Protein AF-A0A957MVV4-F1 (afdb_monomer_lite)

pLDDT: mean 86.08, std 12.48, range [41.72, 97.94]

Radius of gyration: 19.72 Å; chains: 1; bounding box: 65×52×44 Å

Foldseek 3Di:
DDDPPPPPPPPPPVCVVPVLVVLQDLVVLPVVLVVLQVVLQVVLVVCVVVVNDDQLVSVVSSVVSNVVSLVVSLVVCCVVPNDLSSVSSVLVVVVVVVVQQVVQLVCCCPVVVDDNVVSQGRNSVPPVVVVVVVSVVVVVVSVVPD

Sequence (146 aa):
MTHSTLTHHASYDVQRAFPLLRLLNPKQYTRVVLISLAVGLIASYAAVALGWLPLWGATAMTLLILFPAGVLKWRDDRRRY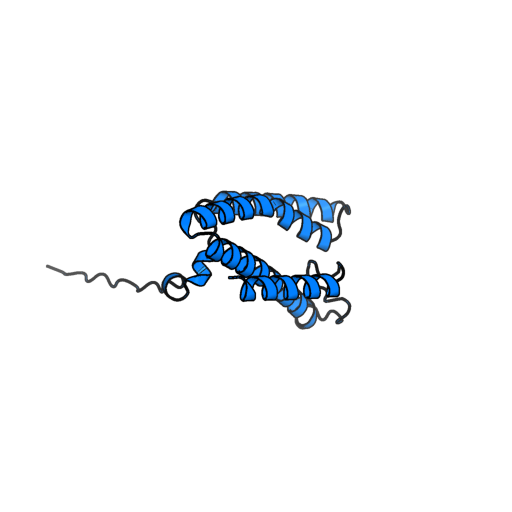GTTIMILSILLTAQGLHTVEHLVEWAQYHILYLTMRQSNGLLSPAIAEWVHFTWNWLVLIAVVVL

Structure (mmCIF, N/CA/C/O backbone):
data_AF-A0A957MVV4-F1
#
_entry.id   AF-A0A957MVV4-F1
#
loop_
_atom_site.group_PDB
_atom_site.id
_atom_site.type_symbol
_atom_site.label_atom_id
_atom_site.label_alt_id
_atom_site.label_comp_id
_atom_site.label_asym_id
_atom_site.label_entity_id
_atom_site.label_seq_id
_atom_site.pdbx_PDB_ins_code
_atom_site.Cartn_x
_atom_site.Cartn_y
_atom_site.Cartn_z
_atom_site.occupancy
_atom_site.B_iso_or_equiv
_atom_site.auth_seq_id
_atom_site.auth_comp_id
_atom_site.auth_asym_id
_atom_site.auth_atom_id
_atom_site.pdbx_PDB_model_num
ATOM 1 N N . MET A 1 1 ? -44.120 34.147 -1.902 1.00 41.72 1 MET A N 1
ATOM 2 C CA . MET A 1 1 ? -43.826 32.849 -1.259 1.00 41.72 1 MET A CA 1
ATOM 3 C C . MET A 1 1 ? -43.376 31.883 -2.340 1.00 41.72 1 MET A C 1
ATOM 5 O O . MET A 1 1 ? -44.207 31.412 -3.099 1.00 41.72 1 MET A O 1
ATOM 9 N N . THR A 1 2 ? -42.075 31.643 -2.463 1.00 44.44 2 THR A N 1
ATOM 10 C CA . THR A 1 2 ? -41.509 30.645 -3.381 1.00 44.44 2 THR A CA 1
ATOM 11 C C . THR A 1 2 ? -40.715 29.657 -2.539 1.00 44.44 2 THR A C 1
ATOM 13 O O . THR A 1 2 ? -39.617 29.953 -2.074 1.00 44.44 2 THR A O 1
ATOM 16 N N . HIS A 1 3 ? -41.320 28.499 -2.272 1.00 47.47 3 HIS A N 1
ATOM 17 C CA . HIS A 1 3 ? -40.647 27.380 -1.626 1.00 47.47 3 HIS A CA 1
ATOM 18 C C . HIS A 1 3 ? -39.658 26.772 -2.622 1.00 47.47 3 HIS A C 1
ATOM 20 O O . HIS A 1 3 ? -40.039 26.014 -3.508 1.00 47.47 3 HIS A O 1
ATOM 26 N N . SER A 1 4 ? -38.385 27.137 -2.484 1.00 55.44 4 SER A N 1
ATOM 27 C CA . SER A 1 4 ? -37.287 26.419 -3.123 1.00 55.44 4 SER A CA 1
ATOM 28 C C . SER A 1 4 ? -37.061 25.122 -2.347 1.00 55.44 4 SER A C 1
ATOM 30 O O . SER A 1 4 ? -36.439 25.112 -1.284 1.00 55.44 4 SER A O 1
ATOM 32 N N . THR A 1 5 ? -37.639 24.024 -2.828 1.00 55.84 5 THR A N 1
ATOM 33 C CA . THR A 1 5 ? -37.289 22.671 -2.392 1.00 55.84 5 THR A CA 1
ATOM 34 C C . THR A 1 5 ? -35.867 22.375 -2.850 1.00 55.84 5 THR A C 1
ATOM 36 O O . THR A 1 5 ? -35.632 22.038 -4.008 1.00 55.84 5 THR A O 1
ATOM 39 N N . LEU A 1 6 ? -34.916 22.523 -1.927 1.00 53.78 6 LEU A N 1
ATOM 40 C CA . LEU A 1 6 ? -33.548 22.046 -2.079 1.00 53.78 6 LEU A CA 1
ATOM 41 C C . LEU A 1 6 ? -33.584 20.532 -2.315 1.00 53.78 6 LEU A C 1
ATOM 43 O O . LEU A 1 6 ? -33.830 19.747 -1.399 1.00 53.78 6 LEU A O 1
ATOM 47 N N . THR A 1 7 ? -33.348 20.119 -3.555 1.00 54.53 7 THR A N 1
ATOM 48 C CA . THR A 1 7 ? -33.075 18.729 -3.906 1.00 54.53 7 THR A CA 1
ATOM 49 C C . THR A 1 7 ? -31.755 18.331 -3.258 1.00 54.53 7 THR A C 1
ATOM 51 O O . THR A 1 7 ? -30.677 18.651 -3.759 1.00 54.53 7 THR A O 1
ATOM 54 N N . HIS A 1 8 ? -31.829 17.655 -2.112 1.00 51.88 8 HIS A N 1
ATOM 55 C CA . HIS A 1 8 ? -30.684 16.969 -1.533 1.00 51.88 8 HIS A CA 1
ATOM 56 C C . HIS A 1 8 ? -30.238 15.903 -2.539 1.00 51.88 8 HIS A C 1
ATOM 58 O O . HIS A 1 8 ? -30.894 14.873 -2.692 1.00 51.88 8 HIS A O 1
ATOM 64 N N . HIS A 1 9 ? -29.134 16.148 -3.247 1.00 55.47 9 HIS A N 1
ATOM 65 C CA . HIS A 1 9 ? -28.433 15.075 -3.937 1.00 55.47 9 HIS A CA 1
ATOM 66 C C . HIS A 1 9 ? -28.090 14.032 -2.874 1.00 55.47 9 HIS A C 1
ATOM 68 O O . HIS A 1 9 ? -27.309 14.309 -1.962 1.00 55.47 9 HIS A O 1
ATOM 74 N N . ALA A 1 10 ? -28.731 12.866 -2.948 1.00 60.00 10 ALA A N 1
ATOM 75 C CA . ALA A 1 10 ? -28.382 11.720 -2.133 1.00 60.00 10 ALA A CA 1
ATOM 76 C C . ALA A 1 10 ? -26.953 11.320 -2.512 1.00 60.00 10 ALA A C 1
ATOM 78 O O . ALA A 1 10 ? -26.724 10.584 -3.469 1.00 60.00 10 ALA A O 1
ATOM 79 N N . SER A 1 11 ? -25.973 11.877 -1.806 1.00 61.47 11 SER A N 1
ATOM 80 C CA . SER A 1 11 ? -24.603 11.414 -1.886 1.00 61.47 11 SER A CA 1
ATOM 81 C C . SER A 1 11 ? -24.609 9.974 -1.387 1.00 61.47 11 SER A C 1
ATOM 83 O O . SER A 1 11 ? -24.887 9.701 -0.219 1.00 61.47 11 SER A O 1
ATOM 85 N N . TYR A 1 12 ? -24.378 9.033 -2.301 1.00 61.59 12 TYR A N 1
ATOM 86 C CA . TYR A 1 12 ? -24.191 7.634 -1.946 1.00 61.59 12 TYR A CA 1
ATOM 87 C C . TYR A 1 12 ? -22.982 7.546 -1.011 1.00 61.59 12 TYR A C 1
ATOM 89 O O . TYR A 1 12 ? -21.831 7.647 -1.433 1.00 61.59 12 TYR A O 1
ATOM 97 N N . ASP A 1 13 ? -23.248 7.392 0.284 1.00 70.50 13 ASP A N 1
ATOM 98 C CA . ASP A 1 13 ? -22.214 7.164 1.284 1.00 70.50 13 ASP A CA 1
ATOM 99 C C . ASP A 1 13 ? -21.771 5.700 1.178 1.00 70.50 13 ASP A C 1
ATOM 101 O O . ASP A 1 13 ? -22.296 4.805 1.845 1.00 70.50 13 ASP A O 1
ATOM 105 N N . VAL A 1 14 ? -20.800 5.453 0.296 1.00 67.94 14 VAL A N 1
ATOM 106 C CA . VAL A 1 14 ? -20.182 4.136 0.069 1.00 67.94 14 VAL A CA 1
ATOM 107 C C . VAL A 1 14 ? -19.717 3.510 1.390 1.00 67.94 14 VAL A C 1
ATOM 109 O O . VAL A 1 14 ? -19.783 2.296 1.564 1.00 67.94 14 VAL A O 1
ATOM 112 N N . GLN A 1 15 ? -19.318 4.324 2.372 1.00 69.25 15 GLN A N 1
ATOM 113 C CA . GLN A 1 15 ? -18.876 3.835 3.674 1.00 69.25 15 GLN A CA 1
ATOM 114 C C . GLN A 1 15 ? -20.035 3.384 4.569 1.00 69.25 15 GLN A C 1
ATOM 116 O O . GLN A 1 15 ? -19.808 2.585 5.475 1.00 69.25 15 GLN A O 1
ATOM 121 N N . ARG A 1 16 ? -21.262 3.891 4.378 1.00 70.94 16 ARG A N 1
ATOM 122 C CA . ARG A 1 16 ? -22.467 3.326 5.017 1.00 70.94 16 ARG A CA 1
ATOM 123 C C . ARG A 1 16 ? -22.864 2.002 4.382 1.00 70.94 16 ARG A C 1
ATOM 125 O O . ARG A 1 16 ? -23.263 1.102 5.110 1.00 70.94 16 ARG A O 1
ATOM 132 N N . ALA A 1 17 ? -22.741 1.892 3.061 1.00 75.06 17 ALA A N 1
ATOM 133 C CA . ALA A 1 17 ? -23.073 0.669 2.337 1.00 75.06 17 ALA A CA 1
ATOM 134 C C . ALA A 1 17 ? -22.073 -0.469 2.618 1.00 75.06 17 ALA A C 1
ATOM 136 O O . ALA A 1 17 ? -22.474 -1.623 2.730 1.00 75.06 17 ALA A O 1
ATOM 137 N N . PHE A 1 18 ? -20.786 -0.143 2.798 1.00 81.06 18 PHE A N 1
ATOM 138 C CA . PHE A 1 18 ? -19.716 -1.116 3.033 1.00 81.06 18 PHE A CA 1
ATOM 139 C C . PHE A 1 18 ? -18.932 -0.783 4.313 1.00 81.06 18 PHE A C 1
ATOM 141 O O . PHE A 1 18 ? -17.894 -0.115 4.260 1.00 81.06 18 PHE A O 1
ATOM 148 N N . PRO A 1 19 ? -19.387 -1.256 5.488 1.00 79.94 19 PRO A N 1
ATOM 149 C CA . PRO A 1 19 ? -18.788 -0.895 6.773 1.00 79.94 19 PRO A CA 1
ATOM 150 C C . PRO A 1 19 ? -17.319 -1.322 6.902 1.00 79.94 19 PRO A C 1
ATOM 152 O O . PRO A 1 19 ? -16.554 -0.643 7.584 1.00 79.94 19 PRO A O 1
ATOM 155 N N . LEU A 1 20 ? -16.885 -2.377 6.202 1.00 82.00 20 LEU A N 1
ATOM 156 C CA . LEU A 1 20 ? -15.481 -2.803 6.182 1.00 82.00 20 LEU A CA 1
ATOM 157 C C . LEU A 1 20 ? -14.555 -1.770 5.524 1.00 82.00 20 LEU A C 1
ATOM 159 O O . LEU A 1 20 ? -13.431 -1.586 5.983 1.00 82.00 20 LEU A O 1
ATOM 163 N N . LEU A 1 21 ? -15.031 -1.010 4.528 1.00 81.69 21 LEU A N 1
ATOM 164 C CA . LEU A 1 21 ? -14.231 0.052 3.904 1.00 81.69 21 LEU A CA 1
ATOM 165 C C . LEU A 1 21 ? -13.900 1.180 4.891 1.00 81.69 21 LEU A C 1
ATOM 167 O O . LEU A 1 21 ? -12.882 1.855 4.739 1.00 81.69 21 LEU A O 1
ATOM 171 N N . ARG A 1 22 ? -14.694 1.356 5.956 1.00 83.81 22 ARG A N 1
ATOM 172 C CA . ARG A 1 22 ? -14.370 2.311 7.030 1.00 83.81 22 ARG A CA 1
ATOM 173 C C . ARG A 1 22 ? -13.108 1.932 7.791 1.00 83.81 22 ARG A C 1
ATOM 175 O O . ARG A 1 22 ? -12.454 2.822 8.330 1.00 83.81 22 ARG A O 1
ATOM 182 N N . LEU A 1 23 ? -12.753 0.647 7.836 1.00 85.12 23 LEU A N 1
ATOM 183 C CA . LEU A 1 23 ? -11.531 0.188 8.495 1.00 85.12 23 LEU A CA 1
ATOM 184 C C . LEU A 1 23 ? -10.276 0.605 7.724 1.00 85.12 23 LEU A C 1
ATOM 186 O O . LEU A 1 23 ? -9.221 0.725 8.335 1.00 85.12 23 LEU A O 1
ATOM 190 N N . LEU A 1 24 ? -10.380 0.896 6.425 1.00 86.38 24 LEU A N 1
ATOM 191 C CA . LEU A 1 24 ? -9.268 1.426 5.630 1.00 86.38 24 LEU A CA 1
ATOM 192 C C . LEU A 1 24 ? -9.051 2.931 5.832 1.00 86.38 24 LEU A C 1
ATOM 194 O O . LEU A 1 24 ? -7.993 3.449 5.488 1.00 86.38 24 LEU A O 1
ATOM 198 N N . ASN A 1 25 ? -10.022 3.644 6.407 1.00 88.25 25 ASN A N 1
ATOM 199 C CA . ASN A 1 25 ? -9.922 5.084 6.596 1.00 88.25 25 ASN A CA 1
ATOM 200 C C . ASN A 1 25 ? -8.874 5.419 7.685 1.00 88.25 25 ASN A C 1
ATOM 202 O O . ASN A 1 25 ? -9.018 4.966 8.827 1.00 88.25 25 ASN A O 1
ATOM 206 N N . PRO A 1 26 ? -7.843 6.234 7.384 1.00 85.06 26 PRO A N 1
ATOM 207 C CA . PRO A 1 26 ? -6.825 6.626 8.360 1.00 85.06 26 PRO A CA 1
ATOM 208 C C . PRO A 1 26 ? -7.326 7.633 9.415 1.00 85.06 26 PRO A C 1
ATOM 210 O O . PRO A 1 26 ? -6.625 7.889 10.396 1.00 85.06 26 PRO A O 1
ATOM 213 N N . LYS A 1 27 ? -8.542 8.183 9.271 1.00 88.50 27 LYS A N 1
ATOM 214 C CA . LYS A 1 27 ? -9.208 9.078 10.236 1.00 88.50 27 LYS A CA 1
ATOM 215 C C . LYS A 1 27 ? -8.295 10.253 10.628 1.00 88.50 27 LYS A C 1
ATOM 217 O O . LYS A 1 27 ? -7.783 10.970 9.768 1.00 88.50 27 LYS A O 1
ATOM 222 N N . GLN A 1 28 ? -8.050 10.438 11.924 1.00 90.19 28 GLN A N 1
ATOM 223 C CA . GLN A 1 28 ? -7.181 11.483 12.473 1.00 90.19 28 GLN A CA 1
ATOM 224 C C . GLN A 1 28 ? -5.711 11.363 12.031 1.00 90.19 28 GLN A C 1
ATOM 226 O O . GLN A 1 28 ? -4.976 12.345 12.080 1.00 90.19 28 GLN A O 1
ATOM 231 N N . TYR A 1 29 ? -5.286 10.194 11.541 1.00 93.38 29 TYR A N 1
ATOM 232 C CA . TYR A 1 29 ? -3.926 9.952 11.058 1.00 93.38 29 TYR A CA 1
ATOM 233 C C . TYR A 1 29 ? -3.744 10.266 9.571 1.00 93.38 29 TYR A C 1
ATOM 235 O O . TYR A 1 29 ? -2.638 10.109 9.068 1.00 93.38 29 TYR A O 1
ATOM 243 N N . THR A 1 30 ? -4.773 10.760 8.867 1.00 93.06 30 THR A N 1
ATOM 244 C CA . THR A 1 30 ? -4.694 11.082 7.427 1.00 93.06 30 THR A CA 1
ATOM 245 C C . THR A 1 30 ? -3.494 11.969 7.099 1.00 93.06 30 THR A C 1
ATOM 247 O O . THR A 1 30 ? -2.736 11.661 6.187 1.00 93.06 30 THR A O 1
ATOM 250 N N . ARG A 1 31 ? -3.262 13.037 7.876 1.00 93.81 31 ARG A N 1
ATOM 251 C CA . ARG A 1 31 ? -2.109 13.928 7.658 1.00 93.81 31 ARG A CA 1
ATOM 252 C C . ARG A 1 31 ? -0.779 13.201 7.830 1.00 93.81 31 ARG A C 1
ATOM 254 O O . ARG A 1 31 ? 0.116 13.394 7.021 1.00 93.81 31 ARG A O 1
ATOM 261 N N . VAL A 1 32 ? -0.668 12.356 8.854 1.00 94.69 32 VAL A N 1
ATOM 262 C CA . VAL A 1 32 ? 0.547 11.574 9.117 1.00 94.69 32 VAL A CA 1
ATOM 263 C C . VAL A 1 32 ? 0.795 10.593 7.975 1.00 94.69 32 VAL A C 1
ATOM 265 O O . VAL A 1 32 ? 1.903 10.543 7.464 1.00 94.69 32 VAL A O 1
ATOM 268 N N . VAL A 1 33 ? -0.241 9.887 7.512 1.00 94.38 33 VAL A N 1
ATOM 269 C CA . VAL A 1 33 ? -0.156 8.982 6.356 1.00 94.38 33 VAL A CA 1
ATOM 270 C C . VAL A 1 33 ? 0.299 9.728 5.105 1.00 94.38 33 VAL A C 1
ATOM 272 O O . VAL A 1 33 ? 1.208 9.261 4.434 1.00 94.38 33 VAL A O 1
ATOM 275 N N . LEU A 1 34 ? -0.283 10.891 4.803 1.00 96.56 34 LEU A N 1
ATOM 276 C CA . LEU A 1 34 ? 0.082 11.674 3.620 1.00 96.56 34 LEU A CA 1
ATOM 277 C C . LEU A 1 34 ? 1.516 12.212 3.694 1.00 96.56 34 LEU A C 1
ATOM 279 O O . LEU A 1 34 ? 2.235 12.150 2.702 1.00 96.56 34 LEU A O 1
ATOM 283 N N . ILE A 1 35 ? 1.948 12.701 4.861 1.00 96.81 35 ILE A N 1
ATOM 284 C CA . ILE A 1 35 ? 3.326 13.164 5.069 1.00 96.81 35 ILE A CA 1
ATOM 285 C C . ILE A 1 35 ? 4.297 11.989 4.942 1.00 96.81 35 ILE A C 1
ATOM 287 O O . ILE A 1 35 ? 5.259 12.084 4.187 1.00 96.81 35 ILE A O 1
ATOM 291 N N . SER A 1 36 ? 4.032 10.869 5.618 1.00 96.44 36 SER A N 1
ATOM 292 C CA . SER A 1 36 ? 4.843 9.653 5.513 1.00 96.44 36 SER A CA 1
ATOM 293 C C . SER A 1 36 ? 4.897 9.124 4.082 1.00 96.44 36 SER A C 1
ATOM 295 O O . SER A 1 36 ? 5.963 8.720 3.635 1.00 96.44 36 SER A O 1
ATOM 297 N N . LEU A 1 37 ? 3.785 9.164 3.343 1.00 96.31 37 LEU A N 1
ATOM 298 C CA . LEU A 1 37 ? 3.747 8.773 1.936 1.00 96.31 37 LEU A CA 1
ATOM 299 C C . LEU A 1 37 ? 4.626 9.696 1.092 1.00 96.31 37 LEU A C 1
ATOM 301 O O . LEU A 1 37 ? 5.460 9.212 0.338 1.00 96.31 37 LEU A O 1
ATOM 305 N N . ALA A 1 38 ? 4.474 11.013 1.236 1.00 97.69 38 ALA A N 1
ATOM 306 C CA . ALA A 1 38 ? 5.262 11.984 0.486 1.00 97.69 38 ALA A CA 1
ATOM 307 C C . ALA A 1 38 ? 6.764 11.833 0.775 1.00 97.69 38 ALA A C 1
ATOM 309 O O . ALA A 1 38 ? 7.562 11.738 -0.154 1.00 97.69 38 ALA A O 1
ATOM 310 N N . VAL A 1 39 ? 7.142 11.735 2.053 1.00 97.94 39 VAL A N 1
ATOM 311 C CA . VAL A 1 39 ? 8.531 11.497 2.474 1.00 97.94 39 VAL A CA 1
ATOM 312 C C . VAL A 1 39 ? 9.042 10.168 1.927 1.00 97.94 39 VAL A C 1
ATOM 314 O O . VAL A 1 39 ? 10.136 10.121 1.370 1.00 97.94 39 VAL A O 1
ATOM 317 N N . GLY A 1 40 ? 8.244 9.105 2.038 1.00 96.94 40 GLY A N 1
ATOM 318 C CA . GLY A 1 40 ? 8.589 7.778 1.545 1.00 96.94 40 GLY A CA 1
ATOM 319 C C . GLY A 1 40 ? 8.841 7.762 0.044 1.00 96.94 40 GLY A C 1
ATOM 320 O O . GLY A 1 40 ? 9.871 7.253 -0.389 1.00 96.94 40 GLY A O 1
ATOM 321 N N . LEU A 1 41 ? 7.965 8.390 -0.741 1.00 97.00 41 LEU A N 1
ATOM 322 C CA . LEU A 1 41 ? 8.106 8.486 -2.193 1.00 97.00 41 LEU A CA 1
ATOM 323 C C . LEU A 1 41 ? 9.323 9.323 -2.600 1.00 97.00 41 LEU A C 1
ATOM 325 O O . LEU A 1 41 ? 10.084 8.887 -3.457 1.00 97.00 41 LEU A O 1
ATOM 329 N N . ILE A 1 42 ? 9.545 10.483 -1.973 1.00 97.88 42 ILE A N 1
ATOM 330 C CA . ILE A 1 42 ? 10.697 11.350 -2.274 1.00 97.88 42 ILE A CA 1
ATOM 331 C C . ILE A 1 42 ? 12.010 10.634 -1.942 1.00 97.88 42 ILE A C 1
ATOM 333 O O . ILE A 1 42 ? 12.913 10.588 -2.777 1.00 97.88 42 ILE A O 1
ATOM 337 N N . ALA A 1 43 ? 12.108 10.039 -0.750 1.00 97.50 43 ALA A N 1
ATOM 338 C CA . ALA A 1 43 ? 13.296 9.305 -0.328 1.00 97.50 43 ALA A CA 1
ATOM 339 C C . ALA A 1 43 ? 13.557 8.093 -1.234 1.00 97.50 43 ALA A C 1
ATOM 341 O O . ALA A 1 43 ? 14.694 7.847 -1.631 1.00 97.50 43 ALA A O 1
ATOM 342 N N . SER A 1 44 ? 12.504 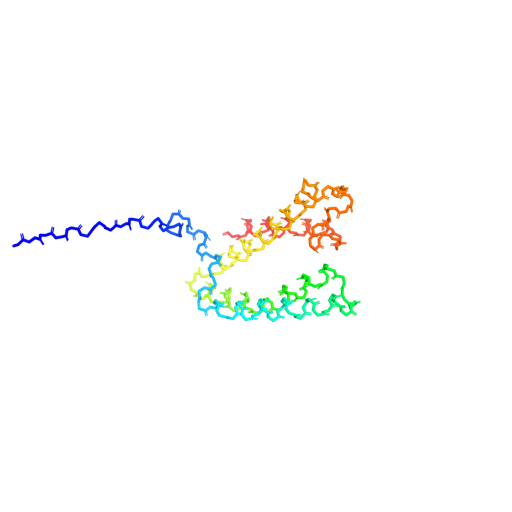7.360 -1.601 1.00 96.31 44 SER A N 1
ATOM 343 C CA . SER A 1 44 ? 12.603 6.172 -2.457 1.00 96.31 44 SER A CA 1
ATOM 344 C C . SER A 1 44 ? 12.980 6.517 -3.885 1.00 96.31 44 SER A C 1
ATOM 346 O O . SER A 1 44 ? 13.842 5.857 -4.460 1.00 96.31 44 SER A O 1
ATOM 348 N N . TYR A 1 45 ? 12.409 7.587 -4.435 1.00 96.44 45 TYR A N 1
ATOM 349 C CA . TYR A 1 45 ? 12.803 8.112 -5.734 1.00 96.44 45 TYR A CA 1
ATOM 350 C C . TYR A 1 45 ? 14.280 8.513 -5.743 1.00 96.44 45 TYR A C 1
ATOM 352 O O . TYR A 1 45 ? 15.016 8.091 -6.631 1.00 96.44 45 TYR A O 1
ATOM 360 N N . ALA A 1 46 ? 14.736 9.262 -4.734 1.00 97.50 46 ALA A N 1
ATOM 361 C CA . ALA A 1 46 ? 16.137 9.655 -4.621 1.00 97.50 46 ALA A CA 1
ATOM 362 C C . ALA A 1 46 ? 17.067 8.435 -4.517 1.00 97.50 46 ALA A C 1
ATOM 364 O O . ALA A 1 46 ? 18.069 8.374 -5.222 1.00 97.50 46 ALA A O 1
ATOM 365 N N . ALA A 1 47 ? 16.715 7.435 -3.703 1.00 97.12 47 ALA A N 1
ATOM 366 C CA . ALA A 1 47 ? 17.508 6.216 -3.555 1.00 97.12 47 ALA A CA 1
ATOM 367 C C . ALA A 1 47 ? 17.634 5.425 -4.868 1.00 97.12 47 ALA A C 1
ATOM 369 O O . ALA A 1 47 ? 18.711 4.915 -5.171 1.00 97.12 47 ALA A O 1
ATOM 370 N N . VAL A 1 48 ? 16.568 5.348 -5.670 1.00 96.38 48 VAL A N 1
ATOM 371 C CA . VAL A 1 48 ? 16.612 4.703 -6.995 1.00 96.38 48 VAL A CA 1
ATOM 372 C C . VAL A 1 48 ? 17.408 5.548 -7.990 1.00 96.38 48 VAL A C 1
ATOM 374 O O . VAL A 1 48 ? 18.256 5.013 -8.698 1.00 96.38 48 VAL A O 1
ATOM 377 N N . ALA A 1 49 ? 17.187 6.865 -8.026 1.00 96.12 49 ALA A N 1
ATOM 378 C CA . ALA A 1 49 ? 17.873 7.779 -8.942 1.00 96.12 49 ALA A CA 1
ATOM 379 C C . ALA A 1 49 ? 19.392 7.833 -8.699 1.00 96.12 49 ALA A C 1
ATOM 381 O O . ALA A 1 49 ? 20.165 7.984 -9.641 1.00 96.12 49 ALA A O 1
ATOM 382 N N . LEU A 1 50 ? 19.819 7.671 -7.445 1.00 97.19 50 LEU A N 1
ATOM 383 C CA . LEU A 1 50 ? 21.225 7.567 -7.050 1.00 97.19 50 LEU A CA 1
ATOM 384 C C . LEU A 1 50 ? 21.798 6.146 -7.211 1.00 97.19 50 LEU A C 1
ATOM 386 O O . LEU A 1 50 ? 22.970 5.925 -6.912 1.00 97.19 50 LEU A O 1
ATOM 390 N N . GLY A 1 51 ? 20.991 5.176 -7.656 1.00 95.12 51 GLY A N 1
ATOM 391 C CA . GLY A 1 51 ? 21.399 3.782 -7.845 1.00 95.12 51 GLY A CA 1
ATOM 392 C C . GLY A 1 51 ? 21.624 2.998 -6.548 1.00 95.12 51 GLY A C 1
ATOM 393 O O . GLY A 1 51 ? 22.236 1.934 -6.585 1.00 95.12 51 GLY A O 1
ATOM 394 N N . TRP A 1 52 ? 21.161 3.501 -5.399 1.00 95.75 52 TRP A N 1
ATOM 395 C CA . TRP A 1 52 ? 21.354 2.860 -4.092 1.00 95.75 52 TRP A CA 1
ATOM 396 C C . TRP A 1 52 ? 20.428 1.673 -3.875 1.00 95.75 52 TRP A C 1
ATOM 398 O O . TRP A 1 52 ? 20.825 0.687 -3.257 1.00 95.75 52 TRP A O 1
ATOM 408 N N . LEU A 1 53 ? 19.185 1.779 -4.348 1.00 93.38 53 LEU A N 1
ATOM 409 C CA . LEU A 1 53 ? 18.178 0.741 -4.174 1.00 93.38 53 LEU A CA 1
ATOM 410 C C . LEU A 1 53 ? 17.559 0.347 -5.518 1.00 93.38 53 LEU A C 1
ATOM 412 O O . LEU A 1 53 ? 17.245 1.219 -6.330 1.00 93.38 53 LEU A O 1
ATOM 416 N N . PRO A 1 54 ? 17.310 -0.953 -5.744 1.00 91.50 54 PRO A N 1
ATOM 417 C CA . PRO A 1 54 ? 16.401 -1.390 -6.795 1.00 91.50 54 PRO A CA 1
ATOM 418 C C . PRO A 1 54 ? 14.957 -0.976 -6.463 1.00 91.50 54 PRO A C 1
ATOM 420 O O . PRO A 1 54 ? 14.633 -0.667 -5.313 1.00 91.50 54 PRO A O 1
ATOM 423 N N . LEU A 1 55 ? 14.063 -1.031 -7.458 1.00 88.88 55 LEU A N 1
ATOM 424 C CA . LEU A 1 55 ? 12.656 -0.625 -7.306 1.00 88.88 55 LEU A CA 1
ATOM 425 C C . LEU A 1 55 ? 11.950 -1.319 -6.132 1.00 88.88 55 LEU A C 1
ATOM 427 O O . LEU A 1 55 ? 11.281 -0.649 -5.350 1.00 88.88 55 LEU A O 1
ATOM 431 N N . TRP A 1 56 ? 12.169 -2.625 -5.947 1.00 88.69 56 TRP A N 1
ATOM 432 C CA . TRP A 1 56 ? 11.560 -3.365 -4.836 1.00 88.69 56 TRP A CA 1
ATOM 433 C C . TRP A 1 56 ? 12.019 -2.859 -3.464 1.00 88.69 56 TRP A C 1
ATOM 435 O O . TRP A 1 56 ? 11.220 -2.754 -2.532 1.00 88.69 56 TRP A O 1
ATOM 445 N N . GLY A 1 57 ? 13.294 -2.473 -3.345 1.00 90.94 57 GLY A N 1
ATOM 446 C CA . GLY A 1 57 ? 13.851 -1.901 -2.121 1.00 90.94 57 GLY A CA 1
ATOM 447 C C . GLY A 1 57 ? 13.259 -0.524 -1.825 1.00 90.94 57 GLY A C 1
ATOM 448 O O . GLY A 1 57 ? 12.953 -0.212 -0.676 1.00 90.94 57 GLY A O 1
ATOM 449 N N . ALA A 1 58 ? 13.016 0.276 -2.864 1.00 93.62 58 ALA A N 1
ATOM 450 C CA . ALA A 1 58 ? 12.304 1.547 -2.760 1.00 93.62 58 ALA A CA 1
ATOM 451 C C . ALA A 1 58 ? 10.844 1.373 -2.303 1.00 93.62 58 ALA A C 1
ATOM 453 O O . ALA A 1 58 ? 10.374 2.102 -1.425 1.00 93.62 58 ALA A O 1
ATOM 454 N N . THR A 1 59 ? 10.123 0.381 -2.831 1.00 92.06 59 THR A N 1
ATOM 455 C CA . THR A 1 59 ? 8.765 0.068 -2.360 1.0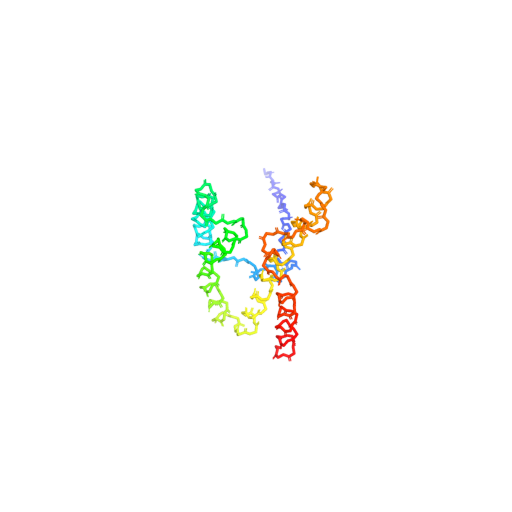0 92.06 59 THR A CA 1
ATOM 456 C C . THR A 1 59 ? 8.773 -0.352 -0.891 1.00 92.06 59 THR A C 1
ATOM 458 O O . THR A 1 59 ? 7.999 0.191 -0.100 1.00 92.06 59 THR A O 1
ATOM 461 N N . ALA A 1 60 ? 9.690 -1.239 -0.492 1.00 92.38 60 ALA A N 1
ATOM 462 C CA . ALA A 1 60 ? 9.846 -1.648 0.903 1.00 92.38 60 ALA A CA 1
ATOM 463 C C . ALA A 1 60 ? 10.151 -0.451 1.818 1.00 92.38 60 ALA A C 1
ATOM 465 O O . ALA A 1 60 ? 9.531 -0.306 2.871 1.00 92.38 60 ALA A O 1
ATOM 466 N N . MET A 1 61 ? 11.037 0.454 1.397 1.00 95.12 61 MET A N 1
ATOM 467 C CA . MET A 1 61 ? 11.361 1.662 2.156 1.00 95.12 61 MET A CA 1
ATOM 468 C C . MET A 1 61 ? 10.147 2.583 2.329 1.00 95.12 61 MET A C 1
ATOM 470 O O . MET A 1 61 ? 9.899 3.069 3.433 1.00 95.12 61 MET A O 1
ATOM 474 N N . THR A 1 62 ? 9.343 2.780 1.281 1.00 95.88 62 THR A N 1
ATOM 475 C CA . THR A 1 62 ? 8.103 3.571 1.373 1.00 95.88 62 THR A CA 1
ATOM 476 C C . THR A 1 62 ? 7.130 2.959 2.384 1.00 95.88 62 THR A C 1
ATOM 478 O O . THR A 1 62 ? 6.583 3.670 3.229 1.00 95.88 62 THR A O 1
ATOM 481 N N . LEU A 1 63 ? 6.945 1.635 2.350 1.00 94.25 63 LEU A N 1
ATOM 482 C CA . LEU A 1 63 ? 6.087 0.928 3.304 1.00 94.25 63 LEU A CA 1
ATOM 483 C C . LEU A 1 63 ? 6.621 1.015 4.738 1.00 94.25 63 LEU A C 1
ATOM 485 O O . LEU A 1 63 ? 5.839 1.238 5.661 1.00 94.25 63 LEU A O 1
ATOM 489 N N . LEU A 1 64 ? 7.939 0.915 4.935 1.00 95.69 64 LEU A N 1
ATOM 490 C CA . LEU A 1 64 ? 8.577 1.083 6.244 1.00 95.69 64 LEU A CA 1
ATOM 491 C C . LEU A 1 64 ? 8.352 2.487 6.817 1.00 95.69 64 LEU A C 1
ATOM 493 O O . LEU A 1 64 ? 8.069 2.625 8.004 1.00 95.69 64 LEU A O 1
ATOM 497 N N . ILE A 1 65 ? 8.413 3.526 5.984 1.00 97.00 65 ILE A N 1
ATOM 498 C CA . ILE A 1 65 ? 8.156 4.914 6.402 1.00 97.00 65 ILE A CA 1
ATOM 499 C C . ILE A 1 65 ? 6.668 5.141 6.721 1.00 97.00 65 ILE A C 1
ATOM 501 O O . ILE A 1 65 ? 6.330 5.922 7.615 1.00 97.00 65 ILE A O 1
ATOM 505 N N . LEU A 1 66 ? 5.763 4.442 6.030 1.00 95.00 66 LEU A N 1
ATOM 506 C CA . LEU A 1 66 ? 4.323 4.458 6.311 1.00 95.00 66 LEU A CA 1
ATOM 507 C C . LEU A 1 66 ? 3.939 3.664 7.563 1.00 95.00 66 LEU A C 1
ATOM 509 O O . LEU A 1 66 ? 2.939 3.983 8.214 1.00 95.00 66 LEU A O 1
ATOM 513 N N . PHE A 1 67 ? 4.719 2.643 7.915 1.00 94.25 67 PHE A N 1
ATOM 514 C CA . PHE A 1 67 ? 4.384 1.686 8.962 1.00 94.25 67 PHE A CA 1
ATOM 515 C C . PHE A 1 67 ? 4.043 2.328 10.322 1.00 94.25 67 PHE A C 1
ATOM 517 O O . PHE A 1 67 ? 3.012 1.957 10.893 1.00 94.25 67 PHE A O 1
ATOM 524 N N . PRO A 1 68 ? 4.778 3.341 10.833 1.00 95.81 68 PRO A N 1
ATOM 525 C CA . PRO A 1 68 ? 4.416 4.015 12.081 1.00 95.81 68 PRO A CA 1
ATOM 526 C C . PRO A 1 68 ? 3.008 4.625 12.071 1.00 95.81 68 PRO A C 1
ATOM 528 O O . PRO A 1 68 ? 2.296 4.539 13.073 1.00 95.81 68 PRO A O 1
ATOM 531 N N . ALA A 1 69 ? 2.566 5.198 10.946 1.00 94.19 69 ALA A N 1
ATOM 532 C CA . ALA A 1 69 ? 1.220 5.755 10.818 1.00 94.19 69 ALA A CA 1
ATOM 533 C C . ALA A 1 69 ? 0.148 4.655 10.911 1.00 94.19 69 ALA A C 1
ATOM 535 O O . ALA A 1 69 ? -0.863 4.829 11.598 1.00 94.19 69 ALA A O 1
ATOM 536 N N . GLY A 1 70 ? 0.408 3.500 10.288 1.00 93.56 70 GLY A N 1
ATOM 537 C CA . GLY A 1 70 ? -0.422 2.299 10.408 1.00 93.56 70 GLY A CA 1
ATOM 538 C C . GLY A 1 70 ? -0.516 1.804 11.851 1.00 93.56 70 GLY A C 1
ATOM 539 O O . GLY A 1 70 ? -1.615 1.617 12.368 1.00 93.56 70 GLY A O 1
ATOM 540 N N . VAL A 1 71 ? 0.618 1.696 12.551 1.00 95.56 71 VAL A N 1
ATOM 541 C CA . VAL A 1 71 ? 0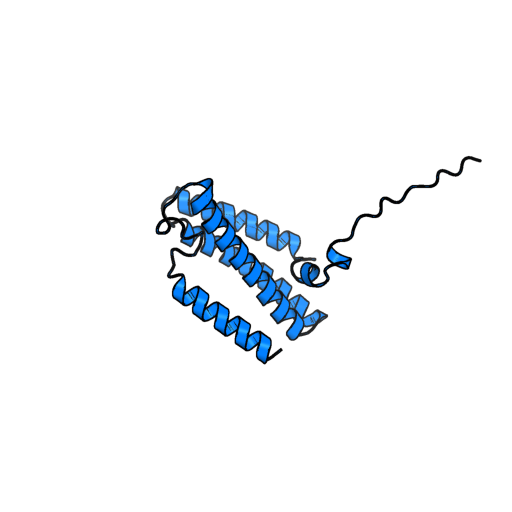.666 1.277 13.963 1.00 95.56 71 VAL A CA 1
ATOM 542 C C . VAL A 1 71 ? -0.149 2.212 14.856 1.00 95.56 71 VAL A C 1
ATOM 544 O O . VAL A 1 71 ? -0.909 1.742 15.704 1.00 95.56 71 VAL A O 1
ATOM 547 N N . LEU A 1 72 ? -0.030 3.530 14.678 1.00 95.75 72 LEU A N 1
ATOM 548 C CA . LEU A 1 72 ? -0.810 4.500 15.451 1.00 95.75 72 LEU A CA 1
ATOM 549 C C . LEU A 1 72 ? -2.316 4.330 15.216 1.00 95.75 72 LEU A C 1
ATOM 551 O O . LEU A 1 72 ? -3.081 4.284 16.181 1.00 95.75 72 LEU A O 1
ATOM 555 N N . LYS A 1 73 ? -2.725 4.161 13.956 1.00 94.81 73 LYS A N 1
ATOM 556 C CA . LYS A 1 73 ? -4.115 3.890 13.577 1.00 94.81 73 LYS A CA 1
ATOM 557 C C . LYS A 1 73 ? -4.631 2.586 14.187 1.00 94.81 73 LYS A C 1
ATOM 559 O O . LYS A 1 73 ? -5.675 2.593 14.830 1.00 94.81 73 LYS A O 1
ATOM 564 N N . TRP A 1 74 ? -3.906 1.478 14.054 1.00 95.19 74 TRP A N 1
ATOM 565 C CA . TRP A 1 74 ? -4.340 0.183 14.589 1.00 95.19 74 TRP A CA 1
ATOM 566 C C . TRP A 1 74 ? -4.401 0.174 16.120 1.00 95.19 74 TRP A C 1
ATOM 568 O O . TRP A 1 74 ? -5.316 -0.409 16.699 1.00 95.19 74 TRP A O 1
ATOM 578 N N . ARG A 1 75 ? -3.496 0.888 16.803 1.00 95.62 75 ARG A N 1
ATOM 579 C CA . ARG A 1 75 ? -3.585 1.085 18.260 1.00 95.62 75 ARG A CA 1
ATOM 580 C C . ARG A 1 75 ? -4.855 1.833 18.664 1.00 95.62 75 ARG A C 1
ATOM 582 O O . ARG A 1 75 ? -5.440 1.501 19.693 1.00 95.62 75 ARG A O 1
ATOM 589 N N . ASP A 1 76 ? -5.272 2.827 17.888 1.00 94.19 76 ASP A N 1
ATOM 590 C CA . ASP A 1 76 ? -6.516 3.566 18.115 1.00 94.19 76 ASP A CA 1
ATOM 591 C C . ASP A 1 76 ? -7.752 2.700 17.825 1.00 94.19 76 ASP A C 1
ATOM 593 O O . ASP A 1 76 ? -8.669 2.654 18.643 1.00 94.19 76 ASP A O 1
ATOM 597 N N . ASP A 1 77 ? -7.748 1.911 16.747 1.00 93.12 77 ASP A N 1
ATOM 598 C CA . ASP A 1 77 ? -8.839 0.969 16.471 1.00 93.12 77 ASP A CA 1
ATOM 599 C C . ASP A 1 77 ? -8.960 -0.110 17.554 1.00 93.12 77 ASP A C 1
ATOM 601 O O . ASP A 1 77 ? -10.075 -0.428 17.964 1.00 93.12 77 ASP A O 1
ATOM 605 N N . ARG A 1 78 ? -7.841 -0.606 18.105 1.00 94.81 78 ARG A N 1
ATOM 606 C CA . ARG A 1 78 ? -7.860 -1.530 19.253 1.00 94.81 78 ARG A CA 1
ATOM 607 C C . ARG A 1 78 ? -8.549 -0.920 20.465 1.00 94.81 78 ARG A C 1
ATOM 609 O O . ARG A 1 78 ? -9.302 -1.608 21.146 1.00 94.81 78 ARG A O 1
ATOM 616 N N . ARG A 1 79 ? -8.278 0.356 20.750 1.00 94.62 79 ARG A N 1
ATOM 617 C CA . ARG A 1 79 ? -8.877 1.076 21.884 1.00 94.62 79 ARG A CA 1
ATOM 618 C C . ARG A 1 79 ? -10.368 1.332 21.679 1.00 94.62 79 ARG A C 1
ATOM 620 O O . ARG A 1 79 ? -11.112 1.290 22.648 1.00 94.62 79 ARG A O 1
ATOM 627 N N . ARG A 1 80 ? -10.795 1.604 20.442 1.00 92.00 80 ARG A N 1
ATOM 628 C CA . ARG A 1 80 ? -12.186 1.962 20.113 1.00 92.00 80 ARG A CA 1
ATOM 629 C C . ARG A 1 80 ? -13.099 0.762 19.896 1.00 92.00 80 ARG A C 1
ATOM 631 O O . ARG A 1 80 ? -14.265 0.826 20.261 1.00 92.00 80 ARG A O 1
ATOM 638 N N . TYR A 1 81 ? -12.586 -0.293 19.269 1.00 91.69 81 TYR A N 1
ATOM 639 C CA . TYR A 1 81 ? -13.395 -1.407 18.766 1.00 91.69 81 TYR A CA 1
ATOM 640 C C . TYR A 1 81 ? -12.900 -2.783 19.227 1.00 91.69 81 TYR A C 1
ATOM 642 O O . TYR A 1 81 ? -13.513 -3.794 18.897 1.00 91.69 81 TYR A O 1
ATOM 650 N N . GLY A 1 82 ? -11.799 -2.842 19.981 1.00 93.69 82 GLY A N 1
ATOM 651 C CA . GLY A 1 82 ? -11.218 -4.087 20.475 1.00 93.69 82 GLY A CA 1
ATOM 652 C C . GLY A 1 82 ? -10.225 -4.747 19.513 1.00 93.69 82 GLY A C 1
ATOM 653 O O . GLY A 1 82 ? -9.981 -4.300 18.390 1.00 93.69 82 GLY A O 1
ATOM 654 N N . THR A 1 83 ? -9.608 -5.829 19.988 1.00 93.75 83 THR A N 1
ATOM 655 C CA . THR A 1 83 ? -8.511 -6.523 19.294 1.00 93.75 83 THR A CA 1
ATOM 656 C C . THR A 1 83 ? -8.956 -7.172 17.979 1.00 93.75 83 THR A C 1
ATOM 658 O O . THR A 1 83 ? -8.232 -7.071 16.994 1.00 93.75 83 THR A O 1
ATOM 661 N N . THR A 1 84 ? -10.150 -7.768 17.924 1.00 92.44 84 THR A N 1
ATOM 662 C CA . THR A 1 84 ? -10.688 -8.419 16.715 1.00 92.44 84 THR A CA 1
ATOM 663 C C . THR A 1 84 ? -10.782 -7.449 15.540 1.00 92.44 84 THR A C 1
ATOM 665 O O . THR A 1 84 ? -10.246 -7.711 14.467 1.00 92.44 84 THR A O 1
ATOM 668 N N . ILE A 1 85 ? -11.384 -6.275 15.754 1.00 91.31 85 ILE A N 1
ATOM 669 C CA . ILE A 1 85 ? -11.532 -5.255 14.707 1.00 91.31 85 ILE A CA 1
ATOM 670 C C . ILE A 1 85 ? -10.178 -4.661 14.305 1.00 91.31 85 ILE A C 1
ATOM 672 O O . ILE A 1 85 ? -9.962 -4.372 13.128 1.00 91.31 85 ILE A O 1
ATOM 676 N N . MET A 1 86 ? -9.240 -4.518 15.249 1.00 94.12 86 MET A N 1
ATOM 677 C CA . MET A 1 86 ? -7.865 -4.133 14.921 1.00 94.12 86 MET A CA 1
ATOM 678 C C . MET A 1 86 ? -7.220 -5.149 13.969 1.00 94.12 86 MET A C 1
ATOM 680 O O . MET A 1 86 ? -6.654 -4.741 12.957 1.00 94.12 86 MET A O 1
ATOM 684 N N . ILE A 1 87 ? -7.312 -6.450 14.266 1.00 92.12 87 ILE A N 1
ATOM 685 C CA . ILE A 1 87 ? -6.715 -7.495 13.423 1.00 92.12 87 ILE A CA 1
ATOM 686 C C . ILE A 1 87 ? -7.398 -7.526 12.054 1.00 92.12 87 ILE A C 1
ATOM 688 O O . ILE A 1 87 ? -6.700 -7.500 11.046 1.00 92.12 87 ILE A O 1
ATOM 692 N N . LEU A 1 88 ? -8.732 -7.462 11.989 1.00 90.69 88 LEU A N 1
ATOM 693 C CA . LEU A 1 88 ? -9.456 -7.343 10.717 1.00 90.69 88 LEU A CA 1
ATOM 694 C C . LEU A 1 88 ? -9.012 -6.118 9.914 1.00 90.69 88 LEU A C 1
ATOM 696 O O . LEU A 1 88 ? -8.847 -6.201 8.701 1.00 90.69 88 LEU A O 1
ATOM 700 N N . SER A 1 89 ? -8.766 -4.985 10.575 1.00 91.69 89 SER A N 1
ATOM 701 C CA . SER A 1 89 ? -8.229 -3.807 9.901 1.00 91.69 89 SER A CA 1
ATOM 702 C C . SER A 1 89 ? -6.822 -4.035 9.350 1.00 91.69 89 SER A C 1
ATOM 704 O O . SER A 1 89 ? -6.545 -3.541 8.260 1.00 91.69 89 SER A O 1
ATOM 706 N N . ILE A 1 90 ? -5.940 -4.718 10.084 1.00 92.31 90 ILE A N 1
ATOM 707 C CA . ILE A 1 90 ? -4.584 -5.051 9.621 1.00 92.31 90 ILE A CA 1
ATOM 708 C C . ILE A 1 90 ? -4.673 -5.972 8.405 1.00 92.31 90 ILE A C 1
ATOM 710 O O . ILE A 1 90 ? -4.074 -5.673 7.372 1.00 92.31 90 ILE A O 1
ATOM 714 N N . LEU A 1 91 ? -5.466 -7.043 8.508 1.00 91.44 91 LEU A N 1
ATOM 715 C CA . LEU A 1 91 ? -5.672 -8.009 7.433 1.00 91.44 91 LEU A CA 1
ATOM 716 C C . LEU A 1 91 ? -6.223 -7.338 6.181 1.00 91.44 91 LEU A C 1
ATOM 718 O O . LEU A 1 91 ? -5.694 -7.551 5.100 1.00 91.44 91 LEU A O 1
ATOM 722 N N . LEU A 1 92 ? -7.233 -6.479 6.319 1.00 91.31 92 LEU A N 1
ATOM 723 C CA . LEU A 1 92 ? -7.827 -5.781 5.184 1.00 91.31 92 LEU A CA 1
ATOM 724 C C . LEU A 1 92 ? -6.834 -4.818 4.517 1.00 91.31 92 LEU A C 1
ATOM 726 O O . LEU A 1 92 ? -6.799 -4.728 3.293 1.00 91.31 92 LEU A O 1
ATOM 730 N N . THR A 1 93 ? -6.011 -4.110 5.298 1.00 91.56 93 THR A N 1
ATOM 731 C CA . THR A 1 93 ? -4.958 -3.244 4.746 1.00 91.56 93 THR A CA 1
ATOM 732 C C . THR A 1 93 ? -3.905 -4.056 3.995 1.00 91.56 93 THR A C 1
ATOM 734 O O . THR A 1 93 ? -3.571 -3.708 2.865 1.00 91.56 93 THR A O 1
ATOM 737 N N . ALA A 1 94 ? -3.405 -5.141 4.584 1.00 90.00 94 ALA A N 1
ATOM 738 C CA . ALA A 1 94 ? -2.391 -5.975 3.949 1.00 90.00 94 ALA A CA 1
ATOM 739 C C . ALA A 1 94 ? -2.943 -6.746 2.734 1.00 90.00 94 ALA A C 1
ATOM 741 O O . ALA A 1 94 ? -2.275 -6.793 1.706 1.00 90.00 94 ALA A O 1
ATOM 742 N N . GLN A 1 95 ? -4.194 -7.215 2.779 1.00 89.25 95 GLN A N 1
ATOM 743 C CA . GLN A 1 95 ? -4.871 -7.794 1.617 1.00 89.25 95 GLN A CA 1
ATOM 744 C C . GLN A 1 95 ? -5.053 -6.761 0.500 1.00 89.25 95 GLN A C 1
ATOM 746 O O . GLN A 1 95 ? -4.879 -7.087 -0.668 1.00 89.25 95 GLN A O 1
ATOM 751 N N . GLY A 1 96 ? -5.364 -5.507 0.843 1.00 89.62 96 GLY A N 1
ATOM 752 C CA . GLY A 1 96 ? -5.420 -4.412 -0.124 1.00 89.62 96 GLY A CA 1
ATOM 753 C C . GLY A 1 96 ? -4.072 -4.159 -0.802 1.00 89.62 96 GLY A C 1
ATOM 754 O O . GLY A 1 96 ? -4.026 -4.027 -2.021 1.00 89.62 96 GLY A O 1
ATOM 755 N N . LEU A 1 97 ? -2.975 -4.145 -0.036 1.00 89.88 97 LEU A N 1
ATOM 756 C CA . LEU A 1 97 ? -1.617 -4.018 -0.580 1.00 89.88 97 LEU A CA 1
ATOM 757 C C . LEU A 1 97 ? -1.251 -5.194 -1.496 1.00 89.88 97 LEU A C 1
ATOM 759 O O . LEU A 1 97 ? -0.710 -4.977 -2.576 1.00 89.88 97 LEU A O 1
ATOM 763 N N . HIS A 1 98 ? -1.592 -6.420 -1.101 1.00 87.94 98 HIS A N 1
ATOM 764 C CA . HIS A 1 98 ? -1.372 -7.621 -1.910 1.00 87.94 98 HIS A CA 1
ATOM 765 C C . HIS A 1 98 ? -2.179 -7.599 -3.216 1.00 87.94 98 HIS A C 1
ATOM 767 O O . HIS A 1 98 ? -1.659 -7.926 -4.277 1.00 87.94 98 HIS A O 1
ATOM 773 N N . THR A 1 99 ? -3.416 -7.102 -3.185 1.00 88.69 99 THR A N 1
ATOM 774 C CA . THR A 1 99 ? -4.203 -6.884 -4.406 1.00 88.69 99 THR A CA 1
ATOM 775 C C . THR A 1 99 ? -3.548 -5.854 -5.330 1.00 88.69 99 THR A C 1
ATOM 777 O O . THR A 1 99 ? -3.525 -6.056 -6.541 1.00 88.69 99 THR A O 1
ATOM 780 N N . VAL A 1 100 ? -2.997 -4.759 -4.791 1.00 91.00 100 VAL A N 1
ATOM 781 C CA . VAL A 1 100 ? -2.264 -3.763 -5.595 1.00 91.00 100 VAL A CA 1
ATOM 782 C C . VAL A 1 100 ? -1.038 -4.388 -6.262 1.00 91.00 100 VAL A C 1
ATOM 784 O O . VAL A 1 100 ? -0.806 -4.121 -7.437 1.00 91.00 100 VAL A O 1
ATOM 787 N N . GLU A 1 101 ? -0.299 -5.245 -5.559 1.00 89.56 101 GLU A N 1
ATOM 788 C CA . GLU A 1 101 ? 0.838 -5.985 -6.122 1.00 89.56 101 GLU A CA 1
ATOM 789 C C . GLU A 1 101 ? 0.420 -6.798 -7.356 1.00 89.56 101 GLU A C 1
ATOM 791 O O . GLU A 1 101 ? 0.994 -6.630 -8.432 1.00 89.56 101 GLU A O 1
ATOM 796 N N . HIS A 1 102 ? -0.649 -7.590 -7.244 1.00 88.62 102 HIS A N 1
ATOM 797 C CA . HIS A 1 102 ? -1.167 -8.366 -8.372 1.00 88.62 102 HIS A CA 1
ATOM 798 C C . HIS A 1 102 ? -1.711 -7.499 -9.509 1.00 88.62 102 HIS A C 1
ATOM 800 O O . HIS A 1 102 ? -1.585 -7.867 -10.673 1.00 88.62 102 HIS A O 1
ATOM 806 N N . LEU A 1 103 ? -2.296 -6.334 -9.215 1.00 92.19 103 LEU A N 1
ATOM 807 C CA . LEU A 1 103 ? -2.699 -5.391 -10.261 1.00 92.19 103 LEU A CA 1
ATOM 808 C C . LEU A 1 103 ? -1.485 -4.842 -11.020 1.00 92.19 103 LEU A C 1
ATOM 810 O O . LEU A 1 103 ? -1.562 -4.655 -12.234 1.00 92.19 103 LEU A O 1
ATOM 814 N N . VAL A 1 104 ? -0.363 -4.614 -10.331 1.00 91.88 104 VAL A N 1
ATOM 815 C CA . VAL A 1 104 ? 0.896 -4.218 -10.971 1.00 91.88 104 VAL A CA 1
ATOM 816 C C . VAL A 1 104 ? 1.462 -5.362 -11.809 1.00 91.88 104 VAL A C 1
ATOM 818 O O . VAL A 1 104 ? 1.825 -5.118 -12.955 1.00 91.88 104 VAL A O 1
ATOM 821 N N . GLU A 1 105 ? 1.488 -6.597 -11.305 1.00 90.00 105 GLU A N 1
ATOM 822 C CA . GLU A 1 105 ? 1.896 -7.789 -12.073 1.00 90.00 105 GLU A CA 1
ATOM 823 C C . GLU A 1 105 ? 1.030 -7.978 -13.329 1.00 90.00 105 GLU A C 1
ATOM 825 O O . GLU A 1 105 ? 1.537 -8.177 -14.436 1.00 90.00 105 GLU A O 1
ATOM 830 N N . TRP A 1 106 ? -0.289 -7.842 -13.178 1.00 92.88 106 TRP A N 1
ATOM 831 C CA . TRP A 1 106 ? -1.252 -7.917 -14.272 1.00 92.88 106 TRP A CA 1
ATOM 832 C C . TRP A 1 106 ? -0.999 -6.822 -15.315 1.00 92.88 106 TRP A C 1
ATOM 834 O O . TRP A 1 106 ? -0.970 -7.106 -16.511 1.00 92.88 106 TRP A O 1
ATOM 844 N N . ALA A 1 107 ? -0.749 -5.583 -14.883 1.00 92.88 107 ALA A N 1
ATOM 845 C CA . ALA A 1 107 ? -0.414 -4.477 -15.776 1.00 92.88 107 ALA A CA 1
ATOM 846 C C . ALA A 1 107 ? 0.945 -4.683 -16.469 1.00 92.88 107 ALA A C 1
ATOM 848 O O . ALA A 1 107 ? 1.067 -4.446 -17.670 1.00 92.88 107 ALA A O 1
ATOM 849 N N . GLN A 1 108 ? 1.957 -5.165 -15.749 1.00 92.94 108 GLN A N 1
ATOM 850 C CA . GLN A 1 108 ? 3.266 -5.515 -16.305 1.00 92.94 108 GLN A CA 1
ATOM 851 C C . GLN A 1 108 ? 3.132 -6.552 -17.426 1.00 92.94 108 GLN A C 1
ATOM 853 O O . GLN A 1 108 ? 3.733 -6.397 -18.489 1.00 92.94 108 GLN A O 1
ATOM 858 N N . TYR A 1 109 ? 2.297 -7.569 -17.229 1.00 93.19 109 TYR A N 1
ATOM 859 C CA . TYR A 1 109 ? 2.090 -8.617 -18.220 1.00 93.19 109 TYR A CA 1
ATOM 860 C C . TYR A 1 109 ? 1.208 -8.169 -19.397 1.00 93.19 109 TYR A C 1
ATOM 862 O O . TYR A 1 109 ? 1.573 -8.376 -20.551 1.00 93.19 109 TYR A O 1
ATOM 870 N N . HIS A 1 110 ? 0.064 -7.531 -19.137 1.00 94.69 110 HIS A N 1
ATOM 871 C CA . HIS A 1 110 ? -0.934 -7.251 -20.178 1.00 94.69 110 HIS A CA 1
ATOM 872 C C . HIS A 1 110 ? -0.832 -5.873 -20.828 1.00 94.69 110 HIS A C 1
ATOM 874 O O . HIS A 1 110 ? -1.263 -5.717 -21.966 1.00 94.69 110 HIS A O 1
ATOM 880 N N . ILE A 1 111 ? -0.299 -4.874 -20.125 1.00 96.75 111 ILE A N 1
ATOM 881 C CA . ILE A 1 111 ? -0.166 -3.507 -20.646 1.00 96.75 111 ILE A CA 1
ATOM 882 C C . ILE A 1 111 ? 1.266 -3.265 -21.124 1.00 96.75 111 ILE A C 1
ATOM 884 O O . ILE A 1 111 ? 1.466 -2.688 -22.190 1.00 96.75 111 ILE A O 1
ATOM 888 N N . LEU A 1 112 ? 2.260 -3.709 -20.347 1.00 94.38 112 LEU A N 1
ATOM 889 C CA . LEU A 1 112 ? 3.679 -3.525 -20.677 1.00 94.38 112 LEU A CA 1
ATOM 890 C C . LEU A 1 112 ? 4.277 -4.695 -21.474 1.00 94.38 112 LEU A C 1
ATOM 892 O O . LEU A 1 112 ? 5.436 -4.613 -21.875 1.00 94.38 112 LEU A O 1
ATOM 896 N N . TYR A 1 113 ? 3.497 -5.756 -21.719 1.00 93.50 113 TYR A N 1
ATOM 897 C CA . TYR A 1 113 ? 3.896 -6.946 -22.485 1.00 93.50 113 TYR A CA 1
ATOM 898 C C . TYR A 1 113 ? 5.199 -7.595 -21.994 1.00 93.50 113 TYR A C 1
ATOM 900 O O . TYR A 1 113 ? 5.956 -8.178 -22.774 1.00 93.50 113 TYR A O 1
ATOM 908 N N . LEU A 1 114 ? 5.478 -7.493 -20.691 1.00 91.56 114 LEU A N 1
ATOM 909 C CA . LEU A 1 114 ? 6.615 -8.161 -20.075 1.00 91.56 114 LEU A CA 1
ATOM 910 C C . LEU A 1 114 ? 6.367 -9.672 -20.021 1.00 91.56 114 LEU A C 1
ATOM 912 O O . LEU A 1 114 ? 5.232 -10.138 -19.916 1.00 91.56 114 LEU A O 1
ATOM 916 N N . THR A 1 115 ? 7.436 -10.466 -20.084 1.00 90.44 115 THR A N 1
ATOM 917 C CA . THR A 1 115 ? 7.313 -11.921 -19.903 1.00 90.44 115 THR A CA 1
ATOM 918 C C . THR A 1 115 ? 6.842 -12.249 -18.484 1.00 90.44 115 THR A C 1
ATOM 920 O O . THR A 1 115 ? 7.091 -11.480 -17.559 1.00 90.44 115 THR A O 1
ATOM 923 N N . MET A 1 116 ? 6.249 -13.431 -18.266 1.00 83.38 116 MET A N 1
ATOM 924 C CA . MET A 1 116 ? 5.864 -13.878 -16.911 1.00 83.38 116 MET A CA 1
ATOM 925 C C . MET A 1 116 ? 7.012 -13.769 -15.900 1.00 83.38 116 MET A C 1
ATOM 927 O O . MET A 1 116 ? 6.786 -13.414 -14.754 1.00 83.38 116 MET A O 1
ATOM 931 N N . ARG A 1 117 ? 8.256 -14.024 -16.329 1.00 81.50 117 ARG A N 1
ATOM 932 C CA . ARG A 1 117 ? 9.442 -13.934 -15.464 1.00 81.50 117 ARG A CA 1
ATOM 933 C C . ARG A 1 117 ? 9.866 -12.495 -15.151 1.00 81.50 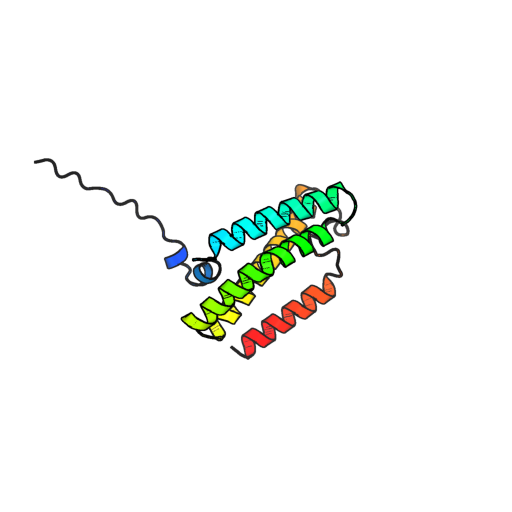117 ARG A C 1
ATOM 935 O O . ARG A 1 117 ? 10.674 -12.284 -14.254 1.00 81.50 117 ARG A O 1
ATOM 942 N N . GLN A 1 118 ? 9.395 -11.514 -15.911 1.00 85.12 118 GLN A N 1
ATOM 943 C CA . GLN A 1 118 ? 9.672 -10.092 -15.701 1.00 85.12 118 GLN A CA 1
ATOM 944 C C . GLN A 1 118 ? 8.537 -9.390 -14.946 1.00 85.12 118 GLN A C 1
ATOM 946 O O . GLN A 1 118 ? 8.800 -8.403 -14.260 1.00 85.12 118 GLN A O 1
ATOM 951 N N . SER A 1 119 ? 7.311 -9.911 -15.028 1.00 86.62 119 SER A N 1
ATOM 952 C CA . SER A 1 119 ? 6.128 -9.398 -14.332 1.00 86.62 119 SER A CA 1
ATOM 953 C C . SER A 1 119 ? 6.085 -9.840 -12.866 1.00 86.62 119 SER A C 1
ATOM 955 O O . SER A 1 119 ? 5.210 -10.598 -12.465 1.00 86.62 119 SER A O 1
ATOM 957 N N . ASN A 1 120 ? 7.058 -9.386 -12.076 1.00 84.94 120 ASN A N 1
ATOM 958 C CA . ASN A 1 120 ? 7.194 -9.733 -10.658 1.00 84.94 120 ASN A CA 1
ATOM 959 C C . ASN A 1 120 ? 6.713 -8.608 -9.726 1.00 84.94 120 ASN A C 1
ATOM 961 O O . ASN A 1 120 ? 7.272 -8.453 -8.651 1.00 84.94 120 ASN A O 1
ATOM 965 N N . GLY A 1 121 ? 5.786 -7.745 -10.135 1.00 84.38 121 GLY A N 1
ATOM 966 C CA . GLY A 1 121 ? 5.190 -6.746 -9.248 1.00 84.38 121 GLY A CA 1
ATOM 967 C C . GLY A 1 121 ? 6.175 -5.675 -8.772 1.00 84.38 121 GLY A C 1
ATOM 968 O O . GLY A 1 121 ? 7.135 -5.340 -9.477 1.00 84.38 121 GLY A O 1
ATOM 969 N N . LEU A 1 122 ? 5.902 -5.088 -7.605 1.00 84.25 122 LEU A N 1
ATOM 970 C CA . LEU A 1 122 ? 6.772 -4.114 -6.946 1.00 84.25 122 LEU A CA 1
ATOM 971 C C . LEU A 1 122 ? 7.699 -4.793 -5.933 1.00 84.25 122 LEU A C 1
ATOM 973 O O . LEU A 1 122 ? 8.881 -4.471 -5.887 1.00 84.25 122 LEU A O 1
ATOM 977 N N . LEU A 1 123 ? 7.180 -5.722 -5.130 1.00 82.38 123 LEU A N 1
ATOM 978 C CA . LEU A 1 123 ? 7.891 -6.440 -4.066 1.00 82.38 123 LEU A CA 1
ATOM 979 C C . LEU A 1 123 ? 8.208 -7.897 -4.422 1.00 82.38 123 LEU A C 1
ATOM 981 O O . LEU A 1 1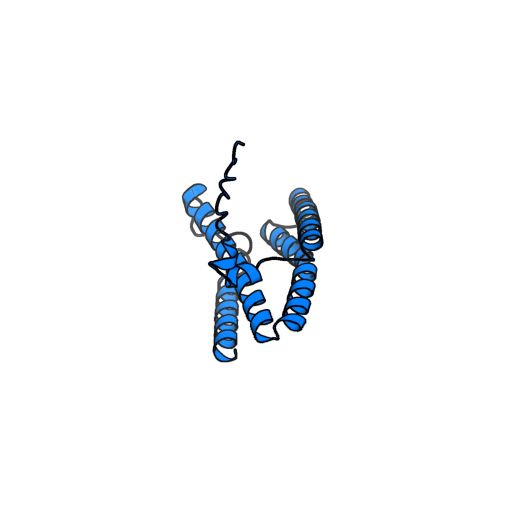23 ? 9.168 -8.443 -3.878 1.00 82.38 123 LEU A O 1
ATOM 985 N N . SER A 1 124 ? 7.460 -8.513 -5.340 1.00 68.31 124 SER A N 1
ATOM 986 C CA . SER A 1 124 ? 7.579 -9.922 -5.742 1.00 68.31 124 SER A CA 1
ATOM 987 C C . SER A 1 124 ? 8.957 -10.366 -6.288 1.00 68.31 124 SER A C 1
ATOM 989 O O . SER A 1 124 ? 9.214 -11.574 -6.227 1.00 68.31 124 SER A O 1
ATOM 991 N N . PRO A 1 125 ? 9.932 -9.510 -6.711 1.00 65.62 125 PRO A N 1
ATOM 992 C CA . PRO A 1 125 ? 11.293 -10.001 -6.956 1.00 65.62 125 PRO A CA 1
ATOM 993 C C . PRO A 1 125 ? 11.950 -10.569 -5.682 1.00 65.62 125 PRO A C 1
ATOM 995 O O . PRO A 1 125 ? 12.902 -11.345 -5.770 1.00 65.62 125 PRO A O 1
ATOM 998 N N . ALA A 1 126 ? 11.444 -10.215 -4.495 1.00 58.66 126 ALA A N 1
ATOM 999 C CA . ALA A 1 126 ? 11.831 -10.787 -3.214 1.00 58.66 126 ALA A CA 1
ATOM 1000 C C . ALA A 1 126 ? 11.031 -12.075 -2.918 1.00 58.66 126 ALA A C 1
ATOM 1002 O O . ALA A 1 126 ? 10.117 -12.078 -2.105 1.00 58.66 126 ALA A O 1
ATOM 1003 N N . ILE A 1 127 ? 11.378 -13.181 -3.586 1.00 66.06 127 ILE A N 1
ATOM 1004 C CA . ILE A 1 127 ? 10.948 -14.561 -3.270 1.00 66.06 127 ILE A CA 1
ATOM 1005 C C . ILE A 1 127 ? 9.441 -14.699 -2.948 1.00 66.06 127 ILE A C 1
ATOM 1007 O O . ILE A 1 127 ? 9.039 -15.051 -1.834 1.00 66.06 127 ILE A O 1
ATOM 1011 N N . ALA A 1 128 ? 8.606 -14.442 -3.956 1.00 69.06 128 ALA A N 1
ATOM 1012 C CA . ALA A 1 128 ? 7.147 -14.430 -3.851 1.00 69.06 128 ALA A CA 1
ATOM 1013 C C . ALA A 1 128 ? 6.541 -15.676 -3.171 1.00 69.06 128 ALA A C 1
ATOM 1015 O O . ALA A 1 128 ? 5.571 -15.547 -2.426 1.00 69.06 128 ALA A O 1
ATOM 1016 N N . GLU A 1 129 ? 7.105 -16.873 -3.362 1.00 72.69 129 GLU A N 1
ATOM 1017 C CA . GLU A 1 129 ? 6.577 -18.122 -2.786 1.00 72.69 129 GLU A CA 1
ATOM 1018 C C . GLU A 1 129 ? 6.478 -18.083 -1.253 1.00 72.69 129 GLU A C 1
ATOM 1020 O O . GLU A 1 129 ? 5.441 -18.434 -0.685 1.00 72.69 129 GLU A O 1
ATOM 1025 N N . TRP A 1 130 ? 7.516 -17.590 -0.570 1.00 72.38 130 TRP A N 1
ATOM 1026 C CA . TRP A 1 130 ? 7.520 -17.499 0.893 1.00 72.38 130 TRP A CA 1
ATOM 1027 C C . TRP A 1 130 ? 6.557 -16.438 1.411 1.00 72.38 130 TRP A C 1
ATOM 1029 O O . TRP A 1 130 ? 5.938 -16.636 2.461 1.00 72.38 130 TRP A O 1
ATOM 1039 N N . VAL A 1 131 ? 6.408 -15.330 0.679 1.00 76.38 131 VAL A N 1
ATOM 1040 C CA . VAL A 1 131 ? 5.464 -14.261 1.026 1.00 76.38 131 VAL A CA 1
ATOM 1041 C C . VAL A 1 131 ? 4.035 -14.790 0.954 1.00 76.38 131 VAL A C 1
ATOM 1043 O O . VAL A 1 131 ? 3.290 -14.644 1.920 1.00 76.38 131 VAL A O 1
ATOM 1046 N N . HIS A 1 132 ? 3.676 -15.478 -0.133 1.00 80.81 132 HIS A N 1
ATOM 1047 C CA . HIS A 1 132 ? 2.349 -16.072 -0.304 1.00 80.81 132 HIS A CA 1
ATOM 1048 C C . HIS A 1 132 ? 2.078 -17.170 0.725 1.00 80.81 132 HIS A C 1
ATOM 1050 O O . HIS A 1 132 ? 1.011 -17.186 1.335 1.00 80.81 132 HIS A O 1
ATOM 1056 N N . PHE A 1 133 ? 3.047 -18.058 0.968 1.00 83.06 133 PHE A N 1
ATOM 1057 C CA . PHE A 1 133 ? 2.922 -19.092 1.992 1.00 83.06 133 PHE A CA 1
ATOM 1058 C C . PHE A 1 133 ? 2.655 -18.466 3.366 1.00 83.06 133 PHE A C 1
ATOM 1060 O O . PHE A 1 133 ? 1.636 -18.749 3.992 1.00 83.06 133 PHE A O 1
ATOM 1067 N N . THR A 1 134 ? 3.522 -17.553 3.806 1.00 84.12 134 THR A N 1
ATOM 1068 C CA . THR A 1 134 ? 3.407 -16.900 5.118 1.00 84.12 134 THR A CA 1
ATOM 1069 C C . THR A 1 134 ? 2.100 -16.119 5.246 1.00 84.12 134 THR A C 1
ATOM 1071 O O . THR A 1 134 ? 1.421 -16.223 6.267 1.00 84.12 134 THR A O 1
ATOM 1074 N N . TRP A 1 135 ? 1.715 -15.372 4.207 1.00 84.44 135 TRP A N 1
ATOM 1075 C CA . TRP A 1 135 ? 0.472 -14.603 4.185 1.00 84.44 135 TRP A CA 1
ATOM 1076 C C . TRP A 1 135 ? -0.760 -15.500 4.339 1.00 84.44 135 TRP A C 1
ATOM 1078 O O . TRP A 1 135 ? -1.583 -15.257 5.220 1.00 84.44 135 TRP A O 1
ATOM 1088 N N . ASN A 1 136 ? -0.851 -16.579 3.559 1.00 85.44 136 ASN A N 1
ATOM 1089 C CA . ASN A 1 136 ? -1.985 -17.502 3.607 1.00 85.44 136 ASN A CA 1
ATOM 1090 C C . ASN A 1 136 ? -2.147 -18.142 4.992 1.00 85.44 136 ASN A C 1
ATOM 1092 O O . ASN A 1 136 ? -3.259 -18.203 5.517 1.00 85.44 136 ASN A O 1
ATOM 1096 N N . TRP A 1 137 ? -1.046 -18.574 5.612 1.00 86.69 137 TRP A N 1
ATOM 1097 C CA . TRP A 1 137 ? -1.086 -19.154 6.956 1.00 86.69 137 TRP A CA 1
ATOM 1098 C C . TRP A 1 137 ? -1.466 -18.131 8.027 1.00 86.69 137 TRP A C 1
ATOM 1100 O O . TRP A 1 137 ? -2.247 -18.456 8.919 1.00 86.69 137 TRP A O 1
ATOM 1110 N N . LEU A 1 138 ? -0.979 -16.890 7.935 1.00 86.81 138 LEU A N 1
ATOM 1111 C CA . LEU A 1 138 ? -1.367 -15.825 8.865 1.00 86.81 138 LEU A CA 1
ATOM 1112 C C . LEU A 1 138 ? -2.854 -15.478 8.753 1.00 86.81 138 LEU A C 1
ATOM 1114 O O . LEU A 1 138 ? -3.522 -15.339 9.779 1.00 86.81 138 LEU A O 1
ATOM 1118 N N . VAL A 1 139 ? -3.382 -15.372 7.530 1.00 86.62 139 VAL A N 1
ATOM 1119 C CA . VAL A 1 139 ? -4.814 -15.143 7.294 1.00 86.62 139 VAL A CA 1
ATOM 1120 C C . VAL A 1 139 ? -5.633 -16.301 7.859 1.00 86.62 139 VAL A C 1
ATOM 1122 O O . VAL A 1 139 ? -6.590 -16.054 8.589 1.00 86.62 139 VAL A O 1
ATOM 1125 N N . LEU A 1 140 ? -5.241 -17.551 7.589 1.00 84.38 140 LEU A N 1
ATOM 1126 C CA . LEU A 1 140 ? -5.926 -18.733 8.115 1.00 84.38 140 LEU A CA 1
ATOM 1127 C C . LEU A 1 140 ? -5.967 -18.726 9.646 1.00 84.38 140 LEU A C 1
ATOM 1129 O O . LEU A 1 140 ? -7.039 -18.865 10.228 1.00 84.38 140 LEU A O 1
ATOM 1133 N N . ILE A 1 141 ? -4.820 -18.525 10.300 1.00 87.19 141 ILE A N 1
ATOM 1134 C CA . ILE A 1 141 ? -4.737 -18.464 11.765 1.00 87.19 141 ILE A CA 1
ATOM 1135 C C . ILE A 1 141 ? -5.651 -17.363 12.301 1.00 87.19 141 ILE A C 1
ATOM 1137 O O . ILE A 1 141 ? -6.391 -17.593 13.254 1.00 87.19 141 ILE A O 1
ATOM 1141 N N . ALA A 1 142 ? -5.636 -16.181 11.686 1.00 86.44 142 ALA A N 1
ATOM 1142 C CA . ALA A 1 142 ? -6.480 -15.086 12.131 1.00 86.44 142 ALA A CA 1
ATOM 1143 C C . ALA A 1 142 ? -7.974 -15.400 11.965 1.00 86.44 142 ALA A C 1
ATOM 1145 O O . ALA A 1 142 ? -8.739 -15.124 12.876 1.00 86.44 142 ALA A O 1
ATOM 1146 N N . VAL A 1 143 ? -8.394 -16.023 10.862 1.00 84.44 143 VAL A N 1
ATOM 1147 C CA . VAL A 1 143 ? -9.796 -16.432 10.657 1.00 84.44 143 VAL A CA 1
ATOM 1148 C C . VAL A 1 143 ? -10.237 -17.507 11.655 1.00 84.44 143 VAL A C 1
ATOM 1150 O O . VAL A 1 143 ? -11.392 -17.517 12.056 1.00 84.44 143 VAL A O 1
ATOM 1153 N N . VAL A 1 144 ? -9.340 -18.407 12.062 1.00 86.19 144 VAL A N 1
ATOM 1154 C CA . VAL A 1 144 ? -9.649 -19.471 13.033 1.00 86.19 144 VAL A CA 1
ATOM 1155 C C . VAL A 1 144 ? -9.746 -18.938 14.467 1.00 86.19 144 VAL A C 1
ATOM 1157 O O . VAL A 1 144 ? -10.516 -19.466 15.264 1.00 86.19 144 VAL A O 1
ATOM 1160 N N . VAL A 1 145 ? -8.934 -17.938 14.816 1.00 84.50 145 VAL A N 1
ATOM 1161 C CA . VAL A 1 145 ? -8.799 -17.432 16.195 1.00 84.50 145 VAL A CA 1
ATOM 1162 C C . VAL A 1 145 ? -9.763 -16.280 16.513 1.00 84.50 145 VAL A C 1
ATOM 1164 O O . VAL A 1 145 ? -10.080 -16.075 17.687 1.00 84.50 145 VAL A O 1
ATOM 1167 N N . LEU A 1 146 ? -10.175 -15.503 15.507 1.00 79.94 146 LEU A N 1
ATOM 1168 C CA . LEU A 1 146 ? -11.078 -14.351 15.652 1.00 79.94 146 LEU A CA 1
ATOM 1169 C C . LEU A 1 146 ? -12.556 -14.741 15.648 1.00 79.94 146 LEU A C 1
ATOM 1171 O O . LEU A 1 146 ? -13.300 -14.046 16.379 1.00 79.94 146 LEU A O 1
#

Secondary structure (DSSP, 8-state):
-------------HHHH-GGGGGG--GGGHHHHHHHHHHHHHHHHHHHHTTSS-HHHHHHHHHHHHHHHHHHHHHHHHHHH-HHHHHHHHHHHHHHHHHHHHHHHHHHHHTS---TTT---SSTTTTHHHHHHHHHHHHHHHHHH-